Protein AF-A0A849S2A1-F1 (afdb_monomer_lite)

pLDDT: mean 90.57, std 10.25, range [51.59, 98.88]

Foldseek 3Di:
DDAPDDPVNPRGDQLVVLCVLQDPVNLVDPVQQDQDPVRDRDHDDQPSVNSLLVLQVVLLVLLLVLLVQLLVLLVVLLVDDDPSNLVSLVVSLVSLVVSLVSCVPDDRPQVVLNVLSVQLNVLSVVSDNVSSVVSSVSSVVSNVRSVPDND

Structure (mmCIF, N/CA/C/O backbone):
data_AF-A0A849S2A1-F1
#
_entry.id   AF-A0A849S2A1-F1
#
loop_
_atom_site.group_PDB
_atom_site.id
_atom_site.type_symbol
_atom_site.label_atom_id
_atom_site.label_alt_id
_atom_site.label_comp_id
_atom_site.label_asym_id
_atom_site.label_entity_id
_atom_site.label_seq_id
_atom_site.pdbx_PDB_ins_code
_atom_site.Cartn_x
_atom_site.Cartn_y
_atom_site.Cartn_z
_atom_site.occupancy
_atom_site.B_iso_or_equiv
_atom_site.auth_seq_id
_atom_site.auth_comp_id
_atom_site.auth_asym_id
_atom_site.auth_atom_id
_atom_site.pdbx_PDB_model_num
ATOM 1 N N . ASP A 1 1 ? 0.132 -2.103 -8.886 1.00 59.56 1 ASP A N 1
ATOM 2 C CA . ASP A 1 1 ? -0.368 -3.470 -8.643 1.00 59.56 1 ASP A CA 1
ATOM 3 C C . ASP A 1 1 ? -0.979 -4.117 -9.890 1.00 59.56 1 ASP A C 1
ATOM 5 O O . ASP A 1 1 ? -0.853 -5.325 -10.023 1.00 59.56 1 ASP A O 1
ATOM 9 N N . THR A 1 2 ? -1.587 -3.382 -10.828 1.00 67.62 2 THR A N 1
ATOM 10 C CA . THR A 1 2 ? -2.345 -4.004 -11.935 1.00 67.62 2 THR A CA 1
ATOM 11 C C . THR A 1 2 ? -1.502 -4.465 -13.132 1.00 67.62 2 THR A C 1
ATOM 13 O O . THR A 1 2 ? -1.613 -3.962 -14.248 1.00 67.62 2 THR A O 1
ATOM 16 N N . ALA A 1 3 ? -0.670 -5.477 -12.892 1.00 79.25 3 ALA A N 1
ATOM 17 C CA . ALA A 1 3 ? -0.225 -6.386 -13.942 1.00 79.25 3 ALA A CA 1
ATOM 18 C C . ALA A 1 3 ? -1.426 -7.166 -14.534 1.00 79.25 3 ALA A C 1
ATOM 20 O O . ALA A 1 3 ? -2.438 -7.338 -13.848 1.00 79.25 3 ALA A O 1
ATOM 21 N N . PRO A 1 4 ? -1.319 -7.720 -15.755 1.00 87.94 4 PRO A N 1
ATOM 22 C CA . PRO A 1 4 ? -0.230 -7.540 -16.716 1.00 87.94 4 PRO A CA 1
ATOM 23 C C . PRO A 1 4 ? -0.204 -6.126 -17.322 1.00 87.94 4 PRO A C 1
ATOM 25 O O . PRO A 1 4 ? -1.217 -5.441 -17.409 1.00 87.94 4 PRO A O 1
ATOM 28 N N . TYR A 1 5 ? 0.985 -5.688 -17.726 1.00 87.94 5 TYR A N 1
ATOM 29 C CA . TYR A 1 5 ? 1.273 -4.333 -18.185 1.00 87.94 5 TYR A CA 1
ATOM 30 C C . TYR A 1 5 ? 1.155 -4.182 -19.708 1.00 87.94 5 TYR A C 1
ATOM 32 O O . TYR A 1 5 ? 1.183 -5.157 -20.465 1.00 87.94 5 TYR A O 1
ATOM 40 N N . PHE A 1 6 ? 1.083 -2.915 -20.136 1.00 89.81 6 PHE A N 1
ATOM 41 C CA . PHE A 1 6 ? 0.742 -2.457 -21.489 1.00 89.81 6 PHE A CA 1
ATOM 42 C C . PHE A 1 6 ? -0.704 -2.765 -21.906 1.00 89.81 6 PHE A C 1
ATOM 44 O O . PHE A 1 6 ? -1.388 -3.601 -21.333 1.00 89.81 6 PHE A O 1
ATOM 51 N N . HIS A 1 7 ? -1.182 -2.079 -22.947 1.00 89.56 7 HIS A N 1
ATOM 52 C CA . HIS A 1 7 ? -2.565 -2.190 -23.435 1.00 89.56 7 HIS A CA 1
ATOM 53 C C . HIS A 1 7 ? -2.936 -3.587 -23.966 1.00 89.56 7 HIS A C 1
ATOM 55 O O . HIS A 1 7 ? -4.112 -3.882 -24.153 1.00 89.56 7 HIS A O 1
ATOM 61 N N . ASN A 1 8 ? -1.941 -4.430 -24.247 1.00 89.12 8 ASN A N 1
ATOM 62 C CA . ASN A 1 8 ? -2.097 -5.784 -24.771 1.00 89.12 8 ASN A CA 1
ATOM 63 C C . ASN A 1 8 ? -1.742 -6.872 -23.745 1.00 89.12 8 ASN A C 1
ATOM 65 O O . ASN A 1 8 ? -1.622 -8.031 -24.139 1.00 89.12 8 ASN A O 1
ATOM 69 N N . ASN A 1 9 ? -1.546 -6.516 -22.468 1.00 88.81 9 ASN A N 1
ATOM 70 C CA . ASN A 1 9 ? -1.211 -7.457 -21.397 1.00 88.81 9 ASN A CA 1
ATOM 71 C C . ASN A 1 9 ? 0.062 -8.285 -21.675 1.00 88.81 9 ASN A C 1
ATOM 73 O O . ASN A 1 9 ? 0.170 -9.432 -21.246 1.00 88.81 9 ASN A O 1
ATOM 77 N N . SER A 1 10 ? 1.012 -7.734 -22.437 1.00 89.25 10 SER A N 1
ATOM 78 C CA . SER A 1 10 ? 2.165 -8.484 -22.960 1.00 89.25 10 SER A CA 1
ATOM 79 C C . SER A 1 10 ? 3.252 -8.778 -21.935 1.00 89.25 10 SER A C 1
ATOM 81 O O . SER A 1 10 ? 4.138 -9.584 -22.210 1.00 89.25 10 SER A O 1
ATOM 83 N N . VAL A 1 11 ? 3.205 -8.125 -20.776 1.00 90.25 11 VAL A N 1
ATOM 84 C CA . VAL A 1 11 ? 4.270 -8.192 -19.781 1.00 90.25 11 VAL A CA 1
ATOM 85 C C . VAL A 1 11 ? 3.700 -8.446 -1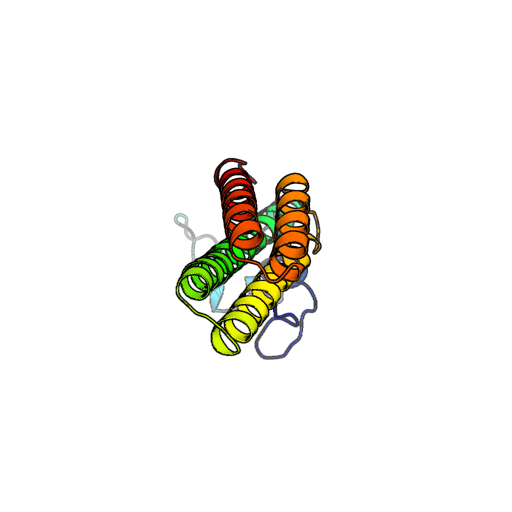8.392 1.00 90.25 11 VAL A C 1
ATOM 87 O O . VAL A 1 11 ? 2.733 -7.806 -17.988 1.00 90.25 11 VAL A O 1
ATOM 90 N N . ALA A 1 12 ? 4.294 -9.381 -17.652 1.00 87.88 12 ALA A N 1
ATOM 91 C CA . ALA A 1 12 ? 3.743 -9.863 -16.389 1.00 87.88 12 ALA A CA 1
ATOM 92 C C . ALA A 1 12 ? 4.221 -9.060 -15.174 1.00 87.88 12 ALA A C 1
ATOM 94 O O . ALA A 1 12 ? 3.535 -9.033 -14.154 1.00 87.88 12 ALA A O 1
ATOM 95 N N . THR A 1 13 ? 5.381 -8.408 -15.264 1.00 89.56 13 THR A N 1
ATOM 96 C CA . THR A 1 13 ? 6.003 -7.723 -14.123 1.00 89.56 13 THR A CA 1
ATOM 97 C C . THR A 1 13 ? 6.344 -6.267 -14.422 1.00 89.56 13 THR A C 1
ATOM 99 O O . THR A 1 13 ? 6.507 -5.857 -15.572 1.00 89.56 13 THR A O 1
ATOM 102 N N . LEU A 1 14 ? 6.458 -5.465 -13.362 1.00 89.88 14 LEU A N 1
ATOM 103 C CA . LEU A 1 14 ? 6.811 -4.054 -13.485 1.00 89.88 14 LEU A CA 1
ATOM 104 C C . LEU A 1 14 ? 8.244 -3.891 -14.009 1.00 89.88 14 LEU A C 1
ATOM 106 O O . LEU A 1 14 ? 8.504 -3.039 -14.854 1.00 89.88 14 LEU A O 1
ATOM 110 N N . GLU A 1 15 ? 9.160 -4.740 -13.547 1.00 91.38 15 GLU A N 1
ATOM 111 C CA . GLU A 1 15 ? 10.553 -4.784 -13.980 1.00 91.38 15 GLU A CA 1
ATOM 112 C C . GLU A 1 15 ? 10.674 -5.066 -15.476 1.00 91.38 15 GLU A C 1
ATOM 114 O O . GLU A 1 15 ? 11.416 -4.372 -16.166 1.00 91.38 15 GLU A O 1
ATOM 119 N N . GLU A 1 16 ? 9.923 -6.033 -16.004 1.00 89.69 16 GLU A N 1
ATOM 120 C CA . GLU A 1 16 ? 9.891 -6.303 -17.444 1.00 89.69 16 GLU A CA 1
ATOM 121 C C . GLU A 1 16 ? 9.298 -5.120 -18.226 1.00 89.69 16 GLU A C 1
ATOM 123 O O . GLU A 1 16 ? 9.785 -4.791 -19.309 1.00 89.69 16 GLU A O 1
ATOM 128 N N . ALA A 1 17 ? 8.284 -4.439 -17.677 1.00 92.31 17 ALA A N 1
ATOM 129 C CA . ALA A 1 17 ? 7.677 -3.276 -18.323 1.00 92.31 17 ALA A CA 1
ATOM 130 C C . ALA A 1 17 ? 8.657 -2.092 -18.393 1.00 92.31 17 ALA A C 1
ATOM 132 O O . ALA A 1 17 ? 8.685 -1.365 -19.385 1.00 92.31 17 ALA A O 1
ATOM 133 N N . ILE A 1 18 ? 9.504 -1.926 -17.374 1.00 92.12 18 ILE A N 1
ATOM 134 C CA . ILE A 1 18 ? 10.596 -0.944 -17.365 1.00 92.12 18 ILE A CA 1
ATOM 135 C C . ILE A 1 18 ? 11.721 -1.387 -18.313 1.00 92.12 18 ILE A C 1
ATOM 137 O O . ILE A 1 18 ? 12.202 -0.594 -19.122 1.00 92.12 18 ILE A O 1
ATOM 141 N N . ALA A 1 19 ? 12.120 -2.659 -18.267 1.00 91.69 19 ALA A N 1
ATOM 142 C CA . ALA A 1 19 ? 13.185 -3.203 -19.106 1.00 91.69 19 ALA A CA 1
ATOM 143 C C . ALA A 1 19 ? 12.834 -3.180 -20.604 1.00 91.69 19 ALA A C 1
ATOM 145 O O . ALA A 1 19 ? 13.736 -3.096 -21.440 1.00 91.69 19 ALA A O 1
ATOM 146 N N . PHE A 1 20 ? 11.545 -3.185 -20.963 1.00 91.25 20 PHE A N 1
ATOM 147 C CA . PHE A 1 20 ? 11.081 -3.032 -22.345 1.00 91.25 20 PHE A CA 1
ATOM 148 C C . PHE A 1 20 ? 11.657 -1.784 -23.034 1.00 91.25 20 PHE A C 1
ATOM 150 O O . PHE A 1 20 ? 11.962 -1.831 -24.229 1.00 91.25 20 PHE A O 1
ATOM 157 N N . TYR A 1 21 ? 11.882 -0.692 -22.297 1.00 89.94 21 TYR A N 1
ATOM 158 C CA . TYR A 1 21 ? 12.455 0.542 -22.845 1.00 89.94 21 TYR A CA 1
ATOM 159 C C . TYR A 1 21 ? 13.921 0.398 -23.287 1.00 89.94 21 TYR A C 1
ATOM 161 O O . TYR A 1 21 ? 14.391 1.198 -24.090 1.00 89.94 21 TYR A O 1
ATOM 169 N N . ASN A 1 22 ? 14.625 -0.651 -22.847 1.00 89.25 22 ASN A N 1
ATOM 170 C CA . ASN A 1 22 ? 15.957 -1.000 -23.354 1.00 89.25 22 ASN A CA 1
ATOM 171 C C . ASN A 1 22 ? 15.914 -1.801 -24.659 1.00 89.25 22 ASN A C 1
ATOM 173 O O . ASN A 1 22 ? 16.951 -2.014 -25.289 1.00 89.25 22 ASN A O 1
ATOM 177 N N . SER A 1 23 ? 14.744 -2.312 -25.054 1.00 88.75 23 SER A N 1
ATOM 178 C CA . SER A 1 23 ? 14.638 -3.207 -26.201 1.00 88.75 23 SER A CA 1
ATOM 179 C C . SER A 1 23 ? 15.054 -2.513 -27.497 1.00 88.75 23 SER A C 1
ATOM 181 O O . SER A 1 23 ? 14.854 -1.311 -27.692 1.00 88.75 23 SER A O 1
ATOM 183 N N . VAL A 1 24 ? 15.584 -3.303 -28.434 1.00 86.88 24 VAL A N 1
ATOM 184 C CA . VAL A 1 24 ? 15.867 -2.830 -29.797 1.00 86.88 24 VAL A CA 1
ATOM 185 C C . VAL A 1 24 ? 14.593 -2.289 -30.446 1.00 86.88 24 VAL A C 1
ATOM 187 O O . VAL A 1 24 ? 14.632 -1.258 -31.111 1.00 86.88 24 VAL A O 1
ATOM 190 N N . ALA A 1 25 ? 13.451 -2.945 -30.217 1.00 86.56 25 ALA A N 1
ATOM 191 C CA . ALA A 1 25 ? 12.163 -2.517 -30.751 1.00 86.56 25 ALA A CA 1
ATOM 192 C C . ALA A 1 25 ? 11.783 -1.102 -30.283 1.00 86.56 25 ALA A C 1
ATOM 194 O O . ALA A 1 25 ? 11.390 -0.277 -31.106 1.00 86.56 25 ALA A O 1
ATOM 195 N N . PHE A 1 26 ? 11.953 -0.789 -28.993 1.00 87.94 26 PHE A N 1
ATOM 196 C CA . PHE A 1 26 ? 11.698 0.558 -28.485 1.00 87.94 26 PHE A CA 1
ATOM 197 C C . PHE A 1 26 ? 12.724 1.565 -29.023 1.00 87.94 26 PHE A C 1
ATOM 199 O O . PHE A 1 26 ? 12.331 2.567 -29.619 1.00 87.94 26 PHE A O 1
ATOM 206 N N . ASN A 1 27 ? 14.023 1.276 -28.890 1.00 86.62 27 ASN A N 1
ATOM 207 C CA . ASN A 1 27 ? 15.115 2.177 -29.287 1.00 86.62 27 ASN A CA 1
ATOM 208 C C . ASN A 1 27 ? 15.167 2.478 -30.800 1.00 86.62 27 ASN A C 1
ATOM 210 O O . ASN A 1 27 ? 15.739 3.484 -31.209 1.00 86.62 27 ASN A O 1
ATOM 214 N N . THR A 1 28 ? 14.559 1.640 -31.644 1.00 84.94 28 THR A N 1
ATOM 215 C CA . THR A 1 28 ? 14.440 1.879 -33.097 1.00 84.94 28 THR A CA 1
ATOM 216 C C . THR A 1 28 ? 13.095 2.483 -33.515 1.00 84.94 28 THR A C 1
ATOM 218 O O . THR A 1 28 ? 12.906 2.836 -34.685 1.00 84.94 28 THR A O 1
ATOM 221 N N . SER A 1 29 ? 12.158 2.644 -32.576 1.00 84.25 29 SER A N 1
ATOM 222 C CA . SER A 1 29 ? 10.830 3.195 -32.844 1.00 84.25 29 SER A CA 1
ATOM 223 C C . SER A 1 29 ? 10.874 4.706 -33.126 1.00 84.25 29 SER A C 1
ATOM 225 O O . SER A 1 29 ? 11.771 5.400 -32.646 1.00 84.25 29 SER A O 1
ATOM 227 N N . PRO A 1 30 ? 9.884 5.269 -33.848 1.00 80.50 30 PRO A N 1
ATOM 228 C CA . PRO A 1 30 ? 9.795 6.715 -34.066 1.00 80.50 30 PRO A CA 1
ATOM 229 C C . PRO A 1 30 ? 9.780 7.542 -32.772 1.00 80.50 30 PRO A C 1
ATOM 231 O O . PRO A 1 30 ? 10.313 8.645 -32.759 1.00 80.50 30 PRO A O 1
ATOM 234 N N . GLY A 1 31 ? 9.212 7.005 -31.685 1.00 73.00 31 GLY A N 1
ATOM 235 C CA . GLY A 1 31 ? 9.126 7.687 -30.389 1.00 73.00 31 GLY A CA 1
ATOM 236 C C . GLY A 1 31 ? 10.448 7.760 -29.620 1.00 73.00 31 GLY A C 1
ATOM 237 O O . GLY A 1 31 ? 10.586 8.605 -28.741 1.00 73.00 31 GLY A O 1
ATOM 238 N N . ALA A 1 32 ? 11.428 6.918 -29.961 1.00 75.31 32 ALA A N 1
ATOM 239 C CA . ALA A 1 32 ? 12.768 6.952 -29.373 1.00 75.31 32 ALA A CA 1
ATOM 240 C C . ALA A 1 32 ? 13.752 7.841 -30.156 1.00 75.31 32 ALA A C 1
ATOM 242 O O . ALA A 1 32 ? 14.837 8.129 -29.661 1.00 75.31 32 ALA A O 1
ATOM 243 N N . LYS A 1 33 ? 13.376 8.326 -31.352 1.00 68.06 33 LYS A N 1
ATOM 244 C CA . LYS A 1 33 ? 14.211 9.179 -32.222 1.00 68.06 33 LYS A CA 1
ATOM 245 C C . LYS A 1 33 ? 14.278 10.638 -31.752 1.00 68.06 33 LYS A C 1
ATOM 247 O O . LYS A 1 33 ? 14.148 11.559 -32.553 1.00 68.06 33 LYS A O 1
ATOM 252 N N . ALA A 1 34 ? 14.459 10.855 -30.454 1.00 65.38 34 ALA A N 1
ATOM 253 C CA . ALA A 1 34 ? 14.887 12.152 -29.959 1.00 65.38 34 ALA A CA 1
ATOM 254 C C . ALA A 1 34 ? 16.404 12.260 -30.162 1.00 65.38 34 ALA A C 1
ATOM 256 O O . ALA A 1 34 ? 17.158 11.402 -29.697 1.00 65.38 34 ALA A O 1
ATOM 257 N N . GLU A 1 35 ? 16.841 13.293 -30.875 1.00 65.75 35 GLU A N 1
ATOM 258 C CA . GLU A 1 35 ? 18.246 13.689 -30.893 1.00 65.75 35 GLU A CA 1
ATOM 259 C C . GLU A 1 35 ? 18.617 14.238 -29.508 1.00 65.75 35 GLU A C 1
ATOM 261 O O . GLU A 1 35 ? 17.834 14.959 -28.879 1.00 65.75 35 GLU A O 1
ATOM 266 N N . ASP A 1 36 ? 19.778 13.845 -28.986 1.00 68.12 36 ASP A N 1
ATOM 267 C CA . ASP A 1 36 ? 20.330 14.487 -27.797 1.00 68.12 36 ASP A CA 1
ATOM 268 C C . ASP A 1 36 ? 20.853 15.901 -28.126 1.00 68.12 36 ASP A C 1
ATOM 270 O O . ASP A 1 36 ? 20.778 16.375 -29.259 1.00 68.12 36 ASP A O 1
ATOM 274 N N . GLN A 1 37 ? 21.402 16.599 -27.130 1.00 67.88 37 GLN A N 1
ATOM 275 C CA . GLN A 1 37 ? 21.937 17.958 -27.313 1.00 67.88 37 GLN A CA 1
ATOM 276 C C . GLN A 1 37 ? 23.129 18.031 -28.292 1.00 67.88 37 GLN A C 1
ATOM 278 O O . GLN A 1 37 ? 23.561 19.128 -28.638 1.00 67.88 37 GLN A O 1
ATOM 283 N N . ASN A 1 38 ? 23.656 16.882 -28.725 1.00 73.00 38 ASN A N 1
ATOM 284 C CA . ASN A 1 38 ? 24.795 16.731 -29.625 1.00 73.00 38 ASN A CA 1
ATOM 285 C C . ASN A 1 38 ? 24.400 16.085 -30.969 1.00 73.00 38 ASN A C 1
ATOM 287 O O . ASN A 1 38 ? 25.278 15.612 -31.695 1.00 73.00 38 ASN A O 1
ATOM 291 N N . ASN A 1 39 ? 23.104 16.041 -31.299 1.00 68.50 39 ASN A N 1
ATOM 292 C CA . ASN A 1 39 ? 22.548 15.404 -32.498 1.00 68.50 39 ASN A CA 1
ATOM 293 C C . ASN A 1 39 ? 22.884 13.904 -32.624 1.00 68.50 39 ASN A C 1
ATOM 295 O O . ASN A 1 39 ? 22.983 13.366 -33.730 1.00 68.50 39 ASN A O 1
ATOM 299 N N . GLN A 1 40 ? 23.069 13.204 -31.502 1.00 67.94 40 GLN A N 1
ATOM 300 C CA . GLN A 1 40 ? 23.218 11.751 -31.479 1.00 67.94 40 GLN A CA 1
ATOM 301 C C . GLN A 1 40 ? 21.881 11.076 -31.181 1.00 67.94 40 GLN A C 1
ATOM 303 O O . GLN A 1 40 ? 21.042 11.595 -30.442 1.00 67.94 40 GLN A O 1
ATOM 308 N N . ALA A 1 41 ? 21.683 9.885 -31.751 1.00 67.94 41 ALA A N 1
ATOM 309 C CA . ALA A 1 41 ? 20.515 9.069 -31.451 1.00 67.94 41 ALA A CA 1
ATOM 310 C C . ALA A 1 41 ? 20.511 8.705 -29.959 1.00 67.94 41 ALA A C 1
ATOM 312 O O . ALA A 1 41 ? 21.416 8.017 -29.477 1.00 67.94 41 ALA A O 1
ATOM 313 N N . ARG A 1 42 ? 19.488 9.150 -29.222 1.00 71.25 42 ARG A N 1
ATOM 314 C CA . ARG A 1 42 ? 19.342 8.834 -27.802 1.00 71.25 42 ARG A CA 1
ATOM 315 C C . ARG A 1 42 ? 18.973 7.361 -27.631 1.00 71.25 42 ARG A C 1
ATOM 317 O O . ARG A 1 42 ? 17.825 6.978 -27.823 1.00 71.25 42 ARG A O 1
ATOM 324 N N . LEU A 1 43 ? 19.941 6.541 -27.232 1.00 78.69 43 LEU A N 1
ATOM 325 C CA . LEU A 1 43 ? 19.691 5.153 -26.847 1.00 78.69 43 LEU A CA 1
ATOM 326 C C . LEU A 1 43 ? 19.377 5.084 -25.353 1.00 78.69 43 LEU A C 1
ATOM 328 O O . LEU A 1 43 ? 20.195 5.465 -24.513 1.00 78.69 43 LEU A O 1
ATOM 332 N N . ILE A 1 44 ? 18.188 4.589 -25.017 1.00 81.88 44 ILE A N 1
ATOM 333 C CA . ILE A 1 44 ? 17.848 4.267 -23.636 1.00 81.88 44 ILE A CA 1
ATOM 334 C C . ILE A 1 44 ? 18.632 3.020 -23.233 1.00 81.88 44 ILE A C 1
ATOM 336 O O . ILE A 1 44 ? 18.524 1.969 -23.868 1.00 81.88 44 ILE A O 1
ATOM 340 N N . ASN A 1 45 ? 19.407 3.160 -22.159 1.00 84.38 45 ASN A N 1
ATOM 341 C CA . ASN A 1 45 ? 20.122 2.069 -21.516 1.00 84.38 45 ASN A CA 1
ATOM 342 C C . ASN A 1 45 ? 19.967 2.157 -19.990 1.00 84.38 45 ASN A C 1
ATOM 344 O O . ASN A 1 45 ? 20.684 2.887 -19.298 1.00 84.38 45 ASN A O 1
ATOM 348 N N . ILE A 1 46 ? 18.985 1.426 -19.481 1.00 86.06 46 ILE A N 1
ATOM 349 C CA . ILE A 1 46 ? 18.645 1.268 -18.071 1.00 86.06 46 ILE A CA 1
ATOM 350 C C . ILE A 1 46 ? 19.214 -0.081 -17.632 1.00 86.06 46 ILE A C 1
ATOM 352 O O . ILE A 1 46 ? 18.617 -1.126 -17.879 1.00 86.06 46 ILE A O 1
ATOM 356 N N . ASP A 1 47 ? 20.385 -0.092 -17.005 1.00 88.44 47 ASP A N 1
ATOM 357 C CA . ASP A 1 47 ? 20.939 -1.337 -16.475 1.00 88.44 47 ASP A CA 1
ATOM 358 C C . ASP A 1 47 ? 20.044 -1.933 -15.365 1.00 88.44 47 ASP A C 1
ATOM 360 O O . ASP A 1 47 ? 19.159 -1.271 -14.818 1.00 88.44 47 ASP A O 1
ATOM 364 N N . SER A 1 48 ? 20.278 -3.201 -15.020 1.00 85.88 48 SER A N 1
ATOM 365 C CA . SER A 1 48 ? 19.442 -3.944 -14.063 1.00 85.88 48 SER A CA 1
ATOM 366 C C . SER A 1 48 ? 19.292 -3.283 -12.683 1.00 85.88 48 SER A C 1
ATOM 368 O O . SER A 1 48 ? 18.239 -3.427 -12.055 1.00 85.88 48 SER A O 1
ATOM 370 N N . SER A 1 49 ? 20.293 -2.517 -12.227 1.00 87.31 49 SER A N 1
ATOM 371 C CA . SER A 1 49 ? 20.205 -1.805 -10.948 1.00 87.31 49 SER A CA 1
ATOM 372 C C . SER A 1 49 ? 19.203 -0.654 -11.037 1.00 87.31 49 SER A C 1
ATOM 374 O O . SER A 1 49 ? 18.342 -0.515 -10.172 1.00 87.31 49 SER A O 1
ATOM 376 N N . LYS A 1 50 ? 19.217 0.094 -12.147 1.00 89.69 50 LYS A N 1
ATOM 377 C CA . LYS A 1 50 ? 18.260 1.176 -12.411 1.00 89.69 50 LYS A CA 1
ATOM 378 C C . LYS A 1 50 ? 16.848 0.655 -12.652 1.00 89.69 50 LYS A C 1
ATOM 380 O O . LYS A 1 50 ? 15.900 1.300 -12.221 1.00 89.69 50 LYS A O 1
ATOM 385 N N . VAL A 1 51 ? 16.691 -0.502 -13.303 1.00 90.75 51 VAL A N 1
ATOM 386 C CA . VAL A 1 51 ? 15.372 -1.149 -13.448 1.00 90.75 51 VAL A CA 1
ATOM 387 C C . VAL A 1 51 ? 14.780 -1.434 -12.071 1.00 90.75 51 VAL A C 1
ATOM 389 O O . VAL A 1 51 ? 13.640 -1.057 -11.807 1.00 90.75 51 VAL A O 1
ATOM 392 N N . THR A 1 52 ? 15.575 -2.038 -11.186 1.00 88.00 52 THR A N 1
ATOM 393 C CA . THR A 1 52 ? 15.164 -2.329 -9.807 1.00 88.00 52 THR A CA 1
ATOM 394 C C . THR A 1 52 ? 14.823 -1.048 -9.048 1.00 88.00 52 THR A C 1
ATOM 396 O O . THR A 1 52 ? 13.748 -0.967 -8.466 1.00 88.00 52 THR A O 1
ATOM 399 N N . ALA A 1 53 ? 15.673 -0.018 -9.115 1.00 87.81 53 ALA A N 1
ATOM 400 C CA . ALA A 1 53 ? 15.437 1.256 -8.434 1.00 87.81 53 ALA A CA 1
ATOM 401 C C . ALA A 1 53 ? 14.147 1.951 -8.911 1.00 87.81 53 ALA A C 1
ATOM 403 O O . ALA A 1 53 ? 13.334 2.383 -8.097 1.00 87.81 53 ALA A O 1
ATOM 404 N N . ILE A 1 54 ? 13.903 1.999 -10.228 1.00 91.00 54 ILE A N 1
ATOM 405 C CA . ILE A 1 54 ? 12.664 2.562 -10.788 1.00 91.00 54 ILE A CA 1
ATOM 406 C C . ILE A 1 54 ? 11.451 1.736 -10.342 1.00 91.00 54 ILE A C 1
ATOM 408 O O . ILE A 1 54 ? 10.433 2.311 -9.957 1.00 91.00 54 ILE A O 1
ATOM 412 N N . ALA A 1 55 ? 11.539 0.403 -10.369 1.00 90.06 55 ALA A N 1
ATOM 413 C CA . ALA A 1 55 ? 10.450 -0.465 -9.926 1.00 90.06 55 ALA A CA 1
ATOM 414 C C . ALA A 1 55 ? 10.121 -0.231 -8.445 1.00 90.06 55 ALA A C 1
ATOM 416 O O . ALA A 1 55 ? 8.951 -0.068 -8.095 1.00 90.06 55 ALA A O 1
ATOM 417 N N . SER A 1 56 ? 11.140 -0.151 -7.589 1.00 87.88 56 SER A N 1
ATOM 418 C CA . SER A 1 56 ? 10.981 0.143 -6.166 1.00 87.88 56 SER A CA 1
ATOM 419 C C . SER A 1 56 ? 10.378 1.525 -5.921 1.00 87.88 56 SER A C 1
ATOM 421 O O . SER A 1 56 ? 9.434 1.641 -5.143 1.00 87.88 56 SER A O 1
ATOM 423 N N . PHE A 1 57 ? 10.830 2.553 -6.644 1.00 90.06 57 PHE A N 1
ATOM 424 C CA . PHE A 1 57 ? 10.258 3.899 -6.569 1.00 90.06 57 PHE A CA 1
ATOM 425 C C . PHE A 1 57 ? 8.771 3.926 -6.962 1.00 90.06 57 PHE A C 1
ATOM 427 O O . PHE A 1 57 ? 7.936 4.490 -6.255 1.00 90.06 57 PHE A O 1
ATOM 434 N N . LEU A 1 58 ? 8.401 3.265 -8.064 1.00 92.06 58 LEU A N 1
ATOM 435 C CA . LEU A 1 58 ? 7.004 3.175 -8.500 1.00 92.06 58 LEU A CA 1
ATOM 436 C C . LEU A 1 58 ? 6.131 2.391 -7.505 1.00 92.06 58 LEU A C 1
ATOM 438 O O . LEU A 1 58 ? 4.973 2.757 -7.284 1.00 92.06 58 LEU A O 1
ATOM 442 N N . ARG A 1 59 ? 6.674 1.340 -6.874 1.00 91.62 59 ARG A N 1
ATOM 443 C CA . ARG A 1 59 ? 5.997 0.627 -5.777 1.00 91.62 59 ARG A CA 1
ATOM 444 C C . ARG A 1 59 ? 5.809 1.527 -4.561 1.00 91.62 59 ARG A C 1
ATOM 446 O O . ARG A 1 59 ? 4.705 1.553 -4.027 1.00 91.62 59 ARG A O 1
ATOM 453 N N . ALA A 1 60 ? 6.825 2.297 -4.170 1.00 92.62 60 ALA A N 1
ATOM 454 C CA . ALA A 1 60 ? 6.741 3.237 -3.054 1.00 92.62 60 ALA A CA 1
ATOM 455 C C . ALA A 1 60 ? 5.581 4.228 -3.240 1.00 92.62 60 ALA A C 1
ATOM 457 O O . ALA A 1 60 ? 4.760 4.384 -2.340 1.00 92.62 60 ALA A O 1
ATOM 458 N N . ILE A 1 61 ? 5.435 4.813 -4.436 1.00 93.19 61 ILE A N 1
ATOM 459 C CA . ILE A 1 61 ? 4.307 5.707 -4.757 1.00 93.19 61 ILE A CA 1
ATOM 460 C C . ILE A 1 61 ? 2.957 4.998 -4.575 1.00 93.19 61 ILE A C 1
ATOM 462 O O . ILE A 1 61 ? 2.039 5.567 -3.986 1.00 93.19 61 ILE A O 1
ATOM 466 N N . ASN A 1 62 ? 2.825 3.760 -5.060 1.00 93.19 62 ASN A N 1
ATOM 467 C CA . ASN A 1 62 ? 1.580 2.996 -4.943 1.00 93.19 62 ASN A CA 1
ATOM 468 C C . ASN A 1 62 ? 1.241 2.703 -3.466 1.00 93.19 62 ASN A C 1
ATOM 470 O O . ASN A 1 62 ? 0.121 2.949 -3.023 1.00 93.19 62 ASN A O 1
ATOM 474 N N . VAL A 1 63 ? 2.227 2.283 -2.670 1.00 95.50 63 VAL A N 1
ATOM 475 C CA . VAL A 1 63 ? 2.048 2.042 -1.229 1.00 95.50 63 VAL A CA 1
ATOM 476 C C . VAL A 1 63 ? 1.654 3.322 -0.492 1.00 95.50 63 VAL A C 1
ATOM 478 O O . VAL A 1 63 ? 0.761 3.282 0.352 1.00 95.50 63 VAL A O 1
ATOM 481 N N . LEU A 1 64 ? 2.272 4.461 -0.817 1.00 96.75 64 LEU A N 1
ATOM 482 C CA . LEU A 1 64 ? 1.924 5.753 -0.219 1.00 96.75 64 LEU A CA 1
ATOM 483 C C . LEU A 1 64 ? 0.476 6.156 -0.528 1.00 96.75 64 LEU A C 1
ATOM 485 O O . LEU A 1 64 ? -0.213 6.665 0.357 1.00 96.75 64 LEU A O 1
ATOM 489 N N . GLU A 1 65 ? -0.014 5.885 -1.739 1.00 97.06 65 GLU A N 1
ATOM 490 C CA . GLU A 1 65 ? -1.417 6.120 -2.093 1.00 97.06 65 GLU A CA 1
ATOM 491 C C . GLU A 1 65 ? -2.367 5.199 -1.312 1.00 97.06 65 GLU A C 1
ATOM 493 O O . GLU A 1 65 ? -3.350 5.678 -0.742 1.00 97.06 65 GLU A O 1
ATOM 498 N N . ASN A 1 66 ? -2.037 3.909 -1.189 1.00 97.94 66 ASN A N 1
ATOM 499 C CA . ASN A 1 66 ? -2.804 2.955 -0.380 1.00 97.94 66 ASN A CA 1
ATOM 500 C C . ASN A 1 66 ? -2.855 3.371 1.100 1.00 97.94 66 ASN A C 1
ATOM 502 O O . ASN A 1 66 ? -3.912 3.339 1.737 1.00 97.94 66 ASN A O 1
ATOM 506 N N . ILE A 1 67 ? -1.734 3.840 1.659 1.00 98.44 67 ILE A N 1
ATOM 507 C CA . ILE A 1 67 ? -1.684 4.386 3.021 1.00 98.44 67 ILE A CA 1
ATOM 508 C C . ILE A 1 67 ? -2.573 5.625 3.139 1.00 98.44 67 ILE A C 1
ATOM 510 O O . ILE A 1 67 ? -3.352 5.732 4.090 1.00 98.44 67 ILE A O 1
ATOM 514 N N . ARG A 1 68 ? -2.489 6.555 2.183 1.00 98.50 68 ARG A N 1
ATOM 515 C CA . ARG A 1 68 ? -3.296 7.779 2.182 1.00 98.50 68 ARG A CA 1
ATOM 516 C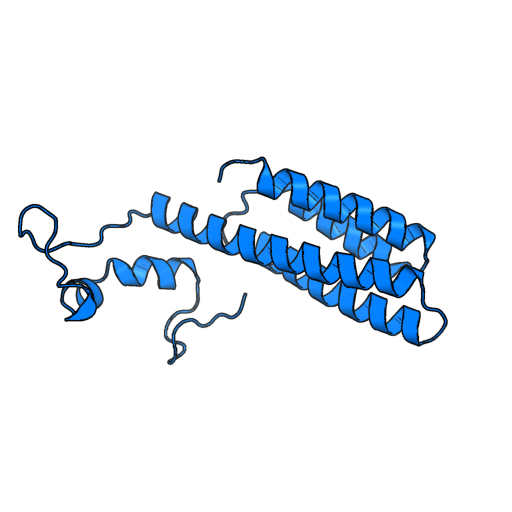 C . ARG A 1 68 ? -4.790 7.461 2.157 1.00 98.50 68 ARG A C 1
ATOM 518 O O . ARG A 1 68 ? -5.537 7.993 2.981 1.00 98.50 68 ARG A O 1
ATOM 525 N N . ASN A 1 69 ? -5.232 6.606 1.233 1.00 98.44 69 ASN A N 1
ATOM 526 C CA . ASN A 1 69 ? -6.651 6.304 1.072 1.00 98.44 69 ASN A CA 1
ATOM 527 C C . ASN A 1 69 ? -7.202 5.505 2.259 1.00 98.44 69 ASN A C 1
ATOM 529 O O . ASN A 1 69 ? -8.226 5.891 2.828 1.00 98.44 69 ASN A O 1
ATOM 533 N N . SER A 1 70 ? -6.479 4.474 2.704 1.00 98.56 70 SER A N 1
ATOM 534 C CA . SER A 1 70 ? -6.879 3.669 3.861 1.00 98.56 70 SER A CA 1
ATOM 535 C C . SER A 1 70 ? -6.918 4.490 5.157 1.00 98.56 70 SER A C 1
ATOM 537 O O . SER A 1 70 ? -7.844 4.334 5.949 1.00 98.56 70 SER A O 1
ATOM 539 N N . SER A 1 71 ? -5.974 5.415 5.372 1.00 98.75 71 SER A N 1
ATOM 540 C CA . SER A 1 71 ? -5.980 6.306 6.545 1.00 98.75 71 SER A CA 1
ATOM 541 C C . SER A 1 71 ? -7.178 7.257 6.522 1.00 98.75 71 SER A C 1
ATOM 543 O O . SER A 1 71 ? -7.874 7.412 7.523 1.00 98.75 71 SER A O 1
ATOM 545 N N . ARG A 1 72 ? -7.494 7.838 5.358 1.00 98.75 72 ARG A N 1
ATOM 546 C CA . ARG A 1 72 ? -8.683 8.688 5.185 1.00 98.75 72 ARG A CA 1
ATOM 547 C C . ARG A 1 72 ? -9.981 7.922 5.477 1.00 98.75 72 ARG A C 1
ATOM 549 O O . ARG A 1 72 ? -10.928 8.487 6.027 1.00 98.75 72 ARG A O 1
ATOM 556 N N . LEU A 1 73 ? -10.051 6.647 5.092 1.00 98.75 73 LEU A N 1
ATOM 557 C CA . LEU A 1 73 ? -11.193 5.782 5.393 1.00 98.75 73 LEU A CA 1
ATOM 558 C C . LEU A 1 73 ? -11.282 5.470 6.895 1.00 98.75 73 LEU A C 1
ATOM 560 O O . LEU A 1 73 ? -12.366 5.593 7.461 1.00 98.75 73 LEU A O 1
ATOM 564 N N . ASP A 1 74 ? -10.168 5.173 7.564 1.00 98.62 74 ASP A N 1
ATOM 565 C CA . ASP A 1 74 ? -10.139 4.985 9.022 1.00 98.62 74 ASP A CA 1
ATOM 566 C C . ASP A 1 74 ? -10.594 6.239 9.779 1.00 98.62 74 ASP A C 1
ATOM 568 O O . ASP A 1 74 ? -11.427 6.158 10.687 1.00 98.62 74 ASP A O 1
ATOM 572 N N . GLU A 1 75 ? -10.099 7.415 9.388 1.00 98.62 75 GLU A N 1
ATOM 573 C CA . GLU A 1 75 ? -10.511 8.705 9.951 1.00 98.62 75 GLU A CA 1
ATOM 574 C C . GLU A 1 75 ? -12.015 8.935 9.790 1.00 98.62 75 GLU A C 1
ATOM 576 O O . GLU A 1 75 ? -12.703 9.310 10.745 1.00 98.62 75 GLU A O 1
ATOM 581 N N . ARG A 1 76 ? -12.554 8.642 8.603 1.00 98.50 76 ARG A N 1
ATOM 582 C CA . ARG A 1 76 ? -13.994 8.695 8.350 1.00 98.50 76 ARG A CA 1
ATOM 583 C C . ARG A 1 76 ? -14.749 7.721 9.254 1.00 98.50 76 ARG A C 1
ATOM 585 O O . ARG A 1 76 ? -15.714 8.130 9.905 1.00 98.50 76 ARG A O 1
ATOM 592 N N . ALA A 1 77 ? -14.300 6.471 9.356 1.00 98.38 77 ALA A N 1
ATOM 593 C CA . ALA A 1 77 ? -14.936 5.455 10.190 1.00 98.38 77 ALA A CA 1
ATOM 594 C C . ALA A 1 77 ? -15.005 5.880 11.668 1.00 98.38 77 ALA A C 1
ATOM 596 O O . ALA A 1 77 ? -15.994 5.604 12.348 1.00 98.38 77 ALA A O 1
ATOM 597 N N . LEU A 1 78 ? -14.020 6.627 12.183 1.00 98.44 78 LEU A N 1
ATOM 598 C CA . LEU A 1 78 ? -14.061 7.152 13.556 1.00 98.44 78 LEU A CA 1
ATOM 599 C C . LEU A 1 78 ? -15.278 8.053 13.830 1.00 98.44 78 LEU A C 1
ATOM 601 O O . LEU A 1 78 ? -15.729 8.118 14.981 1.00 98.44 78 LEU A O 1
ATOM 605 N N . THR A 1 79 ? -15.844 8.692 12.806 1.00 98.12 79 THR A N 1
ATOM 606 C CA . THR A 1 79 ? -17.057 9.528 12.909 1.00 98.12 79 THR A CA 1
ATOM 607 C C . THR A 1 79 ? -18.358 8.749 12.711 1.00 98.12 79 THR A C 1
ATOM 609 O O . THR A 1 79 ? -19.426 9.211 13.106 1.00 98.12 79 THR A O 1
ATOM 612 N N . GLU A 1 80 ? -18.279 7.532 12.179 1.00 98.06 80 GLU A N 1
ATOM 613 C CA . GLU A 1 80 ? -19.434 6.699 11.856 1.00 98.06 80 GLU A CA 1
ATOM 614 C C . GLU A 1 80 ? -19.792 5.734 13.005 1.00 98.06 80 GLU A C 1
ATOM 616 O O . GLU A 1 80 ? -19.134 5.663 14.055 1.00 98.06 80 GLU A O 1
ATOM 621 N N . SER A 1 81 ? -20.893 4.998 12.832 1.00 97.12 81 SER A N 1
ATOM 622 C CA . SER A 1 81 ? -21.361 3.972 13.770 1.00 97.12 81 SER A CA 1
ATOM 623 C C . SER A 1 81 ? -22.123 2.852 13.049 1.00 97.12 81 SER A C 1
ATOM 625 O O . SER A 1 81 ? -22.455 2.966 11.868 1.00 97.12 81 SER A O 1
ATOM 627 N N . GLY A 1 82 ? -22.380 1.745 13.753 1.00 96.69 82 GLY A N 1
ATOM 628 C CA . GLY A 1 82 ? -23.207 0.647 13.247 1.00 96.69 82 GLY A CA 1
ATOM 629 C C . GLY A 1 82 ? -22.664 0.006 11.966 1.00 96.69 82 GLY A C 1
ATOM 630 O O . GLY A 1 82 ? -21.497 -0.376 11.898 1.00 96.69 82 GLY A O 1
ATOM 631 N N . ALA A 1 83 ? -23.530 -0.148 10.962 1.00 97.69 83 ALA A N 1
ATOM 632 C CA . ALA A 1 83 ? -23.179 -0.767 9.684 1.00 97.69 83 ALA A CA 1
ATOM 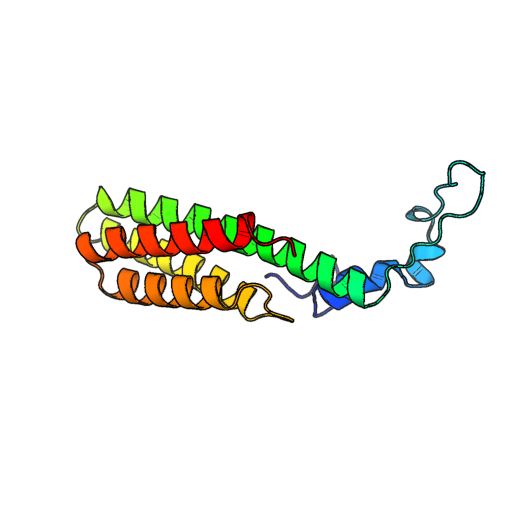633 C C . ALA A 1 83 ? -22.220 0.096 8.847 1.00 97.69 83 ALA A C 1
ATOM 635 O O . ALA A 1 83 ? -21.292 -0.450 8.259 1.00 97.69 83 ALA A O 1
ATOM 636 N N . ALA A 1 84 ? -22.396 1.424 8.853 1.00 98.19 84 ALA A N 1
ATOM 637 C CA . ALA A 1 84 ? -21.530 2.347 8.115 1.00 98.19 84 ALA A CA 1
ATOM 638 C C . ALA A 1 84 ? -20.075 2.243 8.590 1.00 98.19 84 ALA A C 1
ATOM 640 O O . ALA A 1 84 ? -19.182 2.039 7.778 1.00 98.19 84 ALA A O 1
ATOM 641 N N . PHE A 1 85 ? -19.867 2.228 9.913 1.00 98.38 85 PHE A N 1
ATOM 642 C CA . PHE A 1 85 ? -18.549 2.001 10.509 1.00 98.38 85 PHE A CA 1
ATOM 643 C C . PHE A 1 85 ? -17.885 0.724 9.979 1.00 98.38 85 PHE A C 1
ATOM 645 O O . PHE A 1 85 ? -16.734 0.753 9.559 1.00 98.38 85 PHE A O 1
ATOM 652 N N . LYS A 1 86 ? -18.609 -0.402 9.990 1.00 98.31 86 LYS A N 1
ATOM 653 C CA . LYS A 1 86 ? -18.055 -1.692 9.557 1.00 98.31 86 LYS A CA 1
ATOM 654 C C . LYS A 1 86 ? -17.695 -1.688 8.077 1.00 98.31 86 LYS A C 1
ATOM 656 O O . LYS A 1 86 ? -16.650 -2.219 7.722 1.00 98.31 86 LYS A O 1
ATOM 661 N N . GLU A 1 87 ? -18.540 -1.096 7.238 1.00 98.50 87 GLU A N 1
ATOM 662 C CA . GLU A 1 87 ? -18.290 -1.041 5.800 1.00 98.50 87 GLU A CA 1
ATOM 663 C C . GLU A 1 87 ? -17.108 -0.129 5.465 1.00 98.50 87 GLU A C 1
ATOM 665 O O . GLU A 1 87 ? -16.229 -0.524 4.704 1.00 98.50 87 GLU A O 1
ATOM 670 N N . THR A 1 88 ? -17.017 1.046 6.088 1.00 98.69 88 THR A N 1
ATOM 671 C CA . THR A 1 88 ? -15.883 1.950 5.872 1.00 98.69 88 THR A CA 1
ATOM 672 C C . THR A 1 88 ? -14.565 1.322 6.334 1.00 98.69 88 THR A C 1
ATOM 674 O O . THR A 1 88 ? -13.578 1.408 5.608 1.00 98.69 88 THR A O 1
ATOM 677 N N . VAL A 1 89 ? -14.543 0.621 7.478 1.00 98.69 89 VAL A N 1
ATOM 678 C CA . VAL A 1 89 ? -13.342 -0.120 7.913 1.00 98.69 89 VAL A CA 1
ATOM 679 C C . VAL A 1 89 ? -13.016 -1.264 6.954 1.00 98.69 89 VAL A C 1
ATOM 681 O O . VAL A 1 89 ? -11.850 -1.485 6.654 1.00 98.69 89 VAL A O 1
ATOM 684 N N . ARG A 1 90 ? -14.016 -1.969 6.411 1.00 98.69 90 ARG A N 1
ATOM 685 C CA . ARG A 1 90 ? -13.786 -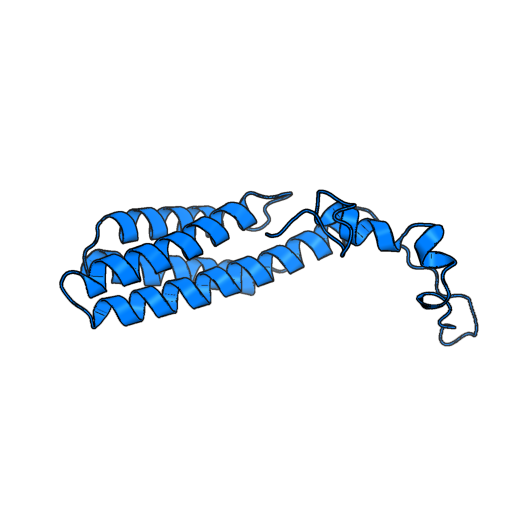3.021 5.408 1.00 98.69 90 ARG A CA 1
ATOM 686 C C . ARG A 1 90 ? -13.098 -2.470 4.155 1.00 98.69 90 ARG A C 1
ATOM 688 O O . ARG A 1 90 ? -12.225 -3.136 3.609 1.00 98.69 90 ARG A O 1
ATOM 695 N N . LEU A 1 91 ? -13.479 -1.272 3.708 1.00 98.69 91 LEU A N 1
ATOM 696 C CA . LEU A 1 91 ? -12.814 -0.592 2.593 1.00 98.69 91 LEU A CA 1
ATOM 697 C C . LEU A 1 91 ? -11.382 -0.172 2.962 1.00 98.69 91 LEU A C 1
ATOM 699 O O . LEU A 1 91 ? -10.472 -0.405 2.176 1.00 98.69 91 LEU A O 1
ATOM 703 N N . ALA A 1 92 ? -11.165 0.372 4.165 1.00 98.62 92 ALA A N 1
ATOM 704 C CA . ALA A 1 92 ? -9.825 0.732 4.643 1.00 98.62 92 ALA A CA 1
ATOM 705 C C . ALA A 1 92 ? -8.884 -0.483 4.717 1.00 98.62 92 ALA A C 1
ATOM 707 O O . ALA A 1 92 ? -7.717 -0.395 4.337 1.00 98.62 92 ALA A O 1
ATOM 708 N N . MET A 1 93 ? -9.414 -1.630 5.153 1.00 98.75 93 MET A N 1
ATOM 709 C CA . MET A 1 93 ? -8.686 -2.896 5.198 1.00 98.75 93 MET A CA 1
ATOM 710 C C . MET A 1 93 ? -8.267 -3.372 3.811 1.00 98.75 93 MET A C 1
ATOM 712 O O . MET A 1 93 ? -7.151 -3.859 3.675 1.00 98.75 93 MET A O 1
ATOM 716 N N . ALA A 1 94 ? -9.134 -3.236 2.801 1.00 98.44 94 ALA A N 1
ATOM 717 C CA . ALA A 1 94 ? -8.813 -3.634 1.432 1.00 98.44 94 ALA A CA 1
ATOM 718 C C . ALA A 1 94 ? -7.619 -2.828 0.896 1.00 98.44 94 ALA A C 1
ATOM 720 O O . ALA A 1 94 ? -6.625 -3.415 0.487 1.00 98.44 94 ALA A O 1
ATOM 721 N N . ASP A 1 95 ? -7.650 -1.502 1.039 1.00 98.19 95 ASP A N 1
ATOM 722 C CA . ASP A 1 95 ? -6.527 -0.645 0.640 1.00 98.19 95 ASP A CA 1
ATOM 723 C C . ASP A 1 95 ? -5.246 -0.944 1.448 1.00 98.19 95 ASP A C 1
ATOM 725 O O . ASP A 1 95 ? -4.132 -0.901 0.924 1.00 98.19 95 ASP A O 1
ATOM 729 N N . THR A 1 96 ? -5.374 -1.263 2.742 1.00 98.62 96 THR A N 1
ATOM 730 C CA . THR A 1 96 ? -4.225 -1.664 3.572 1.00 98.62 96 THR A CA 1
ATOM 731 C C . THR A 1 96 ? -3.636 -2.996 3.096 1.00 98.62 96 THR A C 1
ATOM 733 O O . THR A 1 96 ? -2.413 -3.140 3.037 1.00 98.62 96 THR A O 1
ATOM 736 N N . GLU A 1 97 ? -4.483 -3.963 2.735 1.00 98.31 97 GLU A N 1
ATOM 737 C CA . GLU A 1 97 ? -4.083 -5.251 2.157 1.00 98.31 97 GLU A CA 1
ATOM 738 C C . GLU A 1 97 ? -3.402 -5.066 0.795 1.00 98.31 97 GLU A C 1
ATOM 740 O O . GLU A 1 97 ? -2.357 -5.677 0.566 1.00 98.31 97 GLU A O 1
ATOM 745 N N . ASP A 1 98 ? -3.903 -4.171 -0.055 1.00 96.81 98 ASP A N 1
ATOM 746 C CA . ASP A 1 98 ? -3.288 -3.845 -1.345 1.00 96.81 98 ASP A CA 1
ATOM 747 C C . ASP A 1 98 ? -1.897 -3.219 -1.154 1.00 96.81 98 ASP A C 1
ATOM 749 O O . ASP A 1 98 ? -0.922 -3.635 -1.786 1.00 96.81 98 ASP A O 1
ATOM 753 N N . GLY A 1 99 ? -1.746 -2.297 -0.196 1.00 96.38 99 GLY A N 1
ATOM 754 C CA . GLY A 1 99 ? -0.441 -1.739 0.175 1.00 96.38 99 GLY A CA 1
ATOM 755 C C . GLY A 1 99 ? 0.557 -2.799 0.656 1.00 96.38 99 GLY A C 1
ATOM 756 O O . GLY A 1 99 ? 1.726 -2.776 0.265 1.00 96.38 99 GLY A O 1
ATOM 757 N N . ILE A 1 100 ? 0.099 -3.763 1.460 1.00 97.19 100 ILE A N 1
ATOM 758 C CA . ILE A 1 100 ? 0.911 -4.907 1.906 1.00 97.19 100 ILE A CA 1
ATOM 759 C C . ILE A 1 100 ? 1.340 -5.768 0.716 1.00 97.19 100 ILE A C 1
ATOM 761 O O . ILE A 1 100 ? 2.513 -6.128 0.622 1.00 97.19 100 ILE A O 1
ATOM 765 N N . GLN A 1 101 ? 0.417 -6.082 -0.197 1.00 95.44 101 GLN A N 1
ATOM 766 C CA . GLN A 1 101 ? 0.721 -6.883 -1.382 1.00 95.44 101 GLN A CA 1
ATOM 767 C C . GLN A 1 101 ? 1.768 -6.200 -2.264 1.00 95.44 101 GLN A C 1
ATOM 769 O O . GLN A 1 101 ? 2.694 -6.864 -2.724 1.00 95.44 101 GLN A O 1
ATOM 774 N N . VAL A 1 102 ? 1.682 -4.881 -2.457 1.00 93.25 102 VAL A N 1
ATOM 775 C CA . VAL A 1 102 ? 2.681 -4.129 -3.233 1.00 93.25 102 VAL A CA 1
ATOM 776 C C . VAL A 1 102 ? 4.063 -4.188 -2.581 1.00 93.25 102 VAL A C 1
ATOM 778 O O . VAL A 1 102 ? 5.046 -4.419 -3.282 1.00 93.25 102 VAL A O 1
ATOM 781 N N . LEU A 1 103 ? 4.155 -4.044 -1.254 1.00 92.94 103 LEU A N 1
ATOM 782 C CA . LEU A 1 103 ? 5.425 -4.165 -0.521 1.00 92.94 103 LEU A CA 1
ATOM 783 C C . LEU A 1 103 ? 6.022 -5.581 -0.566 1.00 92.94 103 LEU A C 1
ATOM 785 O O . LEU A 1 103 ? 7.221 -5.748 -0.371 1.00 92.94 103 LEU A O 1
ATOM 789 N N . GLN A 1 104 ? 5.210 -6.609 -0.810 1.00 92.94 104 GLN A N 1
ATOM 790 C CA . GLN A 1 104 ? 5.671 -7.994 -0.952 1.00 92.94 104 GLN A CA 1
ATOM 791 C C . GLN A 1 104 ? 6.151 -8.333 -2.371 1.00 92.94 104 GLN A C 1
ATOM 793 O O . GLN A 1 104 ? 6.728 -9.400 -2.581 1.00 92.94 104 GLN A O 1
ATOM 798 N N . GLN A 1 105 ? 5.910 -7.459 -3.350 1.00 88.44 105 GLN A N 1
ATOM 799 C CA . GLN A 1 105 ? 6.322 -7.675 -4.734 1.00 88.44 105 GLN A CA 1
ATOM 800 C C . GLN A 1 105 ? 7.769 -7.236 -4.965 1.00 88.44 105 GLN A C 1
ATOM 802 O O . GLN A 1 105 ? 8.173 -6.141 -4.579 1.00 88.44 105 GLN A O 1
ATOM 807 N N . GLY A 1 106 ? 8.520 -8.050 -5.709 1.00 82.19 106 GLY A N 1
ATOM 808 C CA . GLY A 1 106 ? 9.898 -7.735 -6.086 1.00 82.19 106 GLY A CA 1
ATOM 809 C C . GLY A 1 106 ? 10.832 -7.616 -4.878 1.00 82.19 106 GLY A C 1
ATOM 810 O O . GLY A 1 106 ? 10.649 -8.284 -3.861 1.00 82.19 106 GLY A O 1
ATOM 811 N N . PHE A 1 107 ? 11.868 -6.786 -5.005 1.00 82.31 107 PHE A N 1
ATOM 812 C CA . PHE A 1 107 ? 12.770 -6.483 -3.896 1.00 82.31 107 PHE A CA 1
ATOM 813 C C . PHE A 1 107 ? 12.125 -5.454 -2.962 1.00 82.31 107 PHE A C 1
ATOM 815 O O . PHE A 1 107 ? 11.868 -4.320 -3.367 1.00 82.31 107 PHE A O 1
ATOM 822 N N . ASN A 1 108 ? 11.857 -5.850 -1.717 1.00 80.88 108 ASN A N 1
ATOM 823 C CA . ASN A 1 108 ? 11.253 -4.963 -0.729 1.00 80.88 108 ASN A CA 1
ATOM 824 C C . ASN A 1 108 ? 12.322 -4.113 -0.030 1.00 80.88 108 ASN A C 1
ATOM 826 O O . ASN A 1 108 ? 13.057 -4.622 0.816 1.00 80.88 108 ASN A O 1
ATOM 830 N N . LEU A 1 109 ? 12.352 -2.818 -0.347 1.00 85.25 109 LEU A N 1
ATOM 831 C CA . LEU A 1 109 ? 13.203 -1.837 0.331 1.00 85.25 109 LEU A CA 1
ATOM 832 C C . LEU A 1 109 ? 12.703 -1.460 1.730 1.00 85.25 109 LEU A C 1
ATOM 834 O O . LEU A 1 109 ? 13.490 -0.985 2.534 1.00 85.25 109 LEU A O 1
ATOM 838 N N . TYR A 1 110 ? 11.430 -1.717 2.044 1.00 90.81 110 TYR A N 1
ATOM 839 C CA . TYR A 1 110 ? 10.769 -1.218 3.252 1.00 90.81 110 TYR A CA 1
ATOM 840 C C . TYR A 1 110 ? 10.173 -2.364 4.100 1.00 90.81 110 TYR A C 1
ATOM 842 O O . TYR A 1 110 ? 8.951 -2.438 4.304 1.00 90.81 110 TYR A O 1
ATOM 850 N N . PRO A 1 111 ? 10.993 -3.300 4.620 1.00 93.81 111 PRO A N 1
ATOM 851 C CA . PRO A 1 111 ? 10.507 -4.422 5.432 1.00 93.81 111 PRO A CA 1
ATOM 852 C C . PRO A 1 111 ? 9.821 -3.962 6.727 1.00 93.81 111 PRO A C 1
ATOM 854 O O . PRO A 1 111 ? 8.869 -4.587 7.198 1.00 93.81 111 PRO A O 1
ATOM 857 N N . GLU A 1 112 ? 10.263 -2.840 7.284 1.00 95.62 112 GLU A N 1
ATOM 858 C CA . GLU A 1 112 ? 9.704 -2.256 8.501 1.00 95.62 112 GLU A CA 1
ATOM 859 C C . GLU A 1 112 ? 8.346 -1.598 8.237 1.00 95.62 112 GLU A C 1
ATOM 861 O O . GLU A 1 112 ? 7.400 -1.806 9.002 1.00 95.62 112 GLU A O 1
ATOM 866 N N . ALA A 1 113 ? 8.196 -0.898 7.106 1.00 96.25 113 ALA A N 1
ATOM 867 C CA . ALA A 1 113 ? 6.900 -0.389 6.663 1.00 96.25 113 ALA A CA 1
ATOM 868 C C . ALA A 1 113 ? 5.906 -1.536 6.417 1.00 96.25 113 ALA A C 1
ATOM 870 O O . ALA A 1 113 ? 4.747 -1.443 6.823 1.00 96.25 113 ALA A O 1
ATOM 871 N N . LEU A 1 114 ? 6.365 -2.653 5.838 1.00 97.31 114 LEU A N 1
ATOM 872 C CA . LEU A 1 114 ? 5.552 -3.858 5.656 1.00 97.31 114 LEU A CA 1
ATOM 873 C C . LEU A 1 114 ? 5.066 -4.425 6.999 1.00 97.31 114 LEU A C 1
ATOM 875 O O . LEU A 1 114 ? 3.885 -4.754 7.138 1.00 97.31 114 LEU A O 1
ATOM 879 N N . ALA A 1 115 ? 5.941 -4.503 8.004 1.00 98.12 115 ALA A N 1
ATOM 880 C CA . ALA A 1 115 ? 5.561 -4.954 9.342 1.00 98.12 115 ALA A CA 1
ATOM 881 C C . ALA A 1 115 ? 4.512 -4.026 9.984 1.00 98.12 115 ALA A C 1
ATOM 883 O O . ALA A 1 115 ? 3.504 -4.500 10.514 1.00 98.12 115 ALA A O 1
ATOM 884 N N . LEU A 1 116 ? 4.705 -2.707 9.881 1.00 98.62 116 LEU A N 1
ATOM 885 C CA . LEU A 1 116 ? 3.773 -1.703 10.401 1.00 98.62 116 LEU A CA 1
ATOM 886 C C . LEU A 1 116 ? 2.404 -1.764 9.714 1.00 98.62 116 LEU A C 1
ATOM 888 O O . LEU A 1 116 ? 1.382 -1.710 10.398 1.00 98.62 116 LEU A O 1
ATOM 892 N N . MET A 1 117 ? 2.371 -1.928 8.391 1.00 98.50 117 MET A N 1
ATOM 893 C CA . MET A 1 117 ? 1.133 -2.117 7.629 1.00 98.50 117 MET A CA 1
ATOM 894 C C . MET A 1 117 ? 0.414 -3.407 8.040 1.00 98.50 117 MET A C 1
ATOM 896 O O . MET A 1 117 ? -0.796 -3.400 8.267 1.00 98.50 117 MET A O 1
ATOM 900 N N . GLY A 1 118 ? 1.156 -4.501 8.236 1.00 98.69 118 GLY A N 1
ATOM 901 C CA . GLY A 1 118 ? 0.607 -5.753 8.759 1.00 98.69 118 GLY A CA 1
ATOM 902 C C . GLY A 1 118 ? -0.004 -5.603 10.157 1.00 98.69 118 GLY A C 1
ATOM 903 O O . GLY A 1 118 ? -1.050 -6.187 10.450 1.00 98.69 118 GLY A O 1
ATOM 904 N N . ASP A 1 119 ? 0.606 -4.797 11.023 1.00 98.81 119 ASP A N 1
ATOM 905 C CA . ASP A 1 119 ? 0.059 -4.490 12.344 1.00 98.81 119 ASP A CA 1
ATOM 906 C C . ASP A 1 119 ? -1.157 -3.558 12.282 1.00 98.81 119 ASP A C 1
ATOM 908 O O . ASP A 1 119 ? -2.117 -3.772 13.028 1.00 98.81 119 ASP A O 1
ATOM 912 N N . ALA A 1 120 ? -1.164 -2.576 11.374 1.00 98.81 120 ALA A N 1
ATOM 913 C CA . ALA A 1 120 ? -2.328 -1.732 11.112 1.00 98.81 120 ALA A CA 1
ATOM 914 C C . ALA A 1 120 ? -3.540 -2.582 10.703 1.00 98.81 120 ALA A C 1
ATOM 916 O O . ALA A 1 120 ? -4.599 -2.476 11.321 1.00 98.81 120 ALA A O 1
ATOM 917 N N . LEU A 1 121 ? -3.351 -3.520 9.772 1.00 98.81 121 LEU A N 1
ATOM 918 C CA . LEU A 1 121 ? -4.406 -4.424 9.318 1.00 98.81 121 LEU A CA 1
ATOM 919 C C . LEU A 1 121 ? -4.969 -5.298 10.450 1.00 98.81 121 LEU A C 1
ATOM 921 O O . LEU A 1 121 ? -6.182 -5.489 10.575 1.00 98.81 121 LEU A O 1
ATOM 925 N N . LYS A 1 122 ? -4.103 -5.831 11.324 1.00 98.81 122 LYS A N 1
ATOM 926 C CA . LYS A 1 122 ? -4.546 -6.587 12.513 1.00 98.81 122 LYS A CA 1
ATOM 927 C C . LYS A 1 122 ? -5.384 -5.721 13.456 1.00 98.81 122 LYS A C 1
ATOM 929 O O . LYS A 1 122 ? -6.273 -6.245 14.128 1.00 98.81 122 LYS A O 1
ATOM 934 N N . LEU A 1 123 ? -5.086 -4.425 13.556 1.00 98.88 123 LEU A N 1
ATOM 935 C CA . LEU A 1 123 ? -5.826 -3.479 14.390 1.00 98.88 123 LEU A CA 1
ATOM 936 C C . LEU A 1 123 ? -7.185 -3.122 13.774 1.00 98.88 123 LEU A C 1
ATOM 938 O O . LEU A 1 123 ? -8.183 -3.157 14.494 1.00 98.88 123 LEU A O 1
ATOM 942 N N . GLU A 1 124 ? -7.258 -2.872 12.466 1.00 98.62 124 GLU A N 1
ATOM 943 C CA . GLU A 1 124 ? -8.523 -2.650 11.746 1.00 98.62 124 GLU A CA 1
ATOM 944 C C . GLU A 1 124 ? -9.483 -3.838 11.907 1.00 98.62 124 GLU A C 1
ATOM 946 O O . GLU A 1 124 ? -10.656 -3.654 12.241 1.00 98.62 124 GLU A O 1
ATOM 951 N N . LYS A 1 125 ? -8.959 -5.070 11.810 1.00 98.62 125 LYS A N 1
ATOM 952 C CA . LYS A 1 125 ? -9.716 -6.324 12.002 1.00 98.62 125 LYS A CA 1
ATOM 953 C C . LYS A 1 125 ? -10.391 -6.440 13.374 1.00 98.62 125 LYS A C 1
ATOM 955 O O . LYS A 1 125 ? -11.341 -7.207 13.519 1.00 98.62 125 LYS A O 1
ATOM 960 N N . LYS A 1 126 ? -9.961 -5.668 14.381 1.00 98.25 126 LYS A N 1
ATOM 961 C CA . LYS A 1 126 ? -10.629 -5.620 15.696 1.00 98.25 126 LYS A CA 1
ATOM 962 C C . LYS A 1 126 ? -11.954 -4.856 15.663 1.00 98.25 126 LYS A C 1
ATOM 964 O O . LYS A 1 126 ? -12.723 -4.987 16.609 1.00 98.25 126 LYS A O 1
ATOM 969 N N . LEU A 1 127 ? -12.215 -4.051 14.627 1.00 97.31 127 LEU A N 1
ATOM 970 C CA . LEU A 1 127 ? -13.456 -3.287 14.443 1.00 97.31 127 LEU A CA 1
ATOM 971 C C . LEU A 1 127 ? -13.829 -2.431 15.669 1.00 97.31 127 LEU A C 1
ATOM 973 O O . LEU A 1 127 ? -14.989 -2.352 16.072 1.00 97.31 127 LEU A O 1
ATOM 977 N N . THR A 1 128 ? -12.839 -1.762 16.269 1.00 98.00 128 THR A N 1
ATOM 978 C CA . THR A 1 128 ? -13.064 -0.808 17.368 1.00 98.00 128 THR A CA 1
ATOM 979 C C . THR A 1 128 ? -12.407 0.534 17.073 1.00 98.00 128 THR A C 1
ATOM 981 O O . THR A 1 128 ? -11.313 0.590 16.515 1.00 98.00 128 THR A O 1
ATOM 984 N N . LYS A 1 129 ? -13.026 1.634 17.522 1.00 97.94 129 LYS A N 1
ATOM 985 C CA . LYS A 1 129 ? -12.464 2.987 17.345 1.00 97.94 129 LYS A CA 1
ATOM 986 C C . LYS A 1 129 ? -11.097 3.154 18.017 1.00 97.94 129 LYS A C 1
ATOM 988 O O . LYS A 1 129 ? -10.249 3.876 17.508 1.00 97.94 129 LYS A O 1
ATOM 993 N N . ALA A 1 130 ? -10.867 2.485 19.149 1.00 98.25 130 ALA A N 1
ATOM 994 C CA . ALA A 1 130 ? -9.571 2.510 19.824 1.00 98.25 130 ALA A CA 1
ATOM 995 C C . ALA A 1 130 ? -8.476 1.834 18.984 1.00 98.25 130 ALA A C 1
ATOM 997 O O . ALA A 1 130 ? -7.380 2.377 18.868 1.00 98.25 130 ALA A O 1
ATOM 998 N N . ALA A 1 131 ? -8.782 0.691 18.360 1.00 98.38 131 ALA A N 1
ATOM 999 C CA . ALA A 1 131 ? -7.840 0.010 17.481 1.00 98.38 131 ALA A CA 1
ATOM 1000 C C . ALA A 1 131 ? -7.581 0.797 16.187 1.00 98.38 131 ALA A C 1
ATOM 1002 O O . ALA A 1 131 ? -6.426 0.901 15.794 1.00 98.38 131 ALA A O 1
ATOM 1003 N N . LEU A 1 132 ? -8.597 1.432 15.587 1.00 98.00 132 LEU A N 1
ATOM 1004 C CA . LEU A 1 132 ? -8.409 2.284 14.400 1.00 98.00 132 LEU A CA 1
ATOM 1005 C C . LEU A 1 132 ? -7.463 3.458 14.654 1.00 98.00 132 LEU A C 1
ATOM 1007 O O . LEU A 1 132 ? -6.593 3.739 13.840 1.00 98.00 132 LEU A O 1
ATOM 1011 N N . LYS A 1 133 ? -7.561 4.109 15.820 1.00 98.69 133 LYS A N 1
ATOM 1012 C CA . LYS A 1 133 ? -6.600 5.160 16.197 1.00 98.69 133 LYS A CA 1
ATOM 1013 C C . LYS A 1 133 ? -5.165 4.633 16.243 1.00 98.69 133 LYS A C 1
ATOM 1015 O O . LYS A 1 133 ? -4.245 5.342 15.860 1.00 98.69 133 LYS A O 1
ATOM 1020 N N . GLN A 1 134 ? -4.968 3.398 16.702 1.00 98.69 134 GLN A N 1
ATOM 1021 C CA . GLN A 1 134 ? -3.647 2.767 16.690 1.00 98.69 134 GLN A CA 1
ATOM 1022 C C . GLN A 1 134 ? -3.222 2.376 15.268 1.00 98.69 134 GLN A C 1
ATOM 1024 O O . GLN A 1 134 ? -2.054 2.548 14.934 1.00 98.69 134 GLN A O 1
ATOM 1029 N N . ALA A 1 135 ? -4.148 1.900 14.427 1.00 98.69 135 ALA A N 1
ATOM 1030 C CA . ALA A 1 135 ? -3.881 1.579 13.026 1.00 98.69 135 ALA A CA 1
ATOM 1031 C C . ALA A 1 135 ? -3.392 2.816 12.257 1.00 98.69 135 ALA A C 1
ATOM 1033 O O . ALA A 1 135 ? -2.368 2.743 11.585 1.00 98.69 135 ALA A O 1
ATOM 1034 N N . LEU A 1 136 ? -4.035 3.971 12.459 1.00 98.75 136 LEU A N 1
ATOM 1035 C CA . LEU A 1 136 ? -3.609 5.258 11.900 1.00 98.75 136 LEU A CA 1
ATOM 1036 C C . LEU A 1 136 ? -2.171 5.623 12.289 1.00 98.75 136 LEU A C 1
ATOM 1038 O O . LEU A 1 136 ? -1.384 6.017 11.434 1.00 98.75 136 LEU A O 1
ATOM 1042 N N . VAL A 1 137 ? -1.789 5.426 13.556 1.00 98.69 137 VAL A N 1
ATOM 1043 C CA . VAL A 1 137 ? -0.403 5.659 13.999 1.00 98.69 137 VAL A CA 1
ATOM 1044 C C . VAL A 1 137 ? 0.571 4.732 13.266 1.00 98.69 137 VAL A C 1
ATOM 1046 O O . VAL A 1 137 ? 1.624 5.183 12.823 1.00 98.69 137 VAL A O 1
ATOM 1049 N N . LYS A 1 138 ? 0.227 3.450 13.095 1.00 98.75 138 LYS A N 1
ATOM 1050 C CA . LYS A 1 138 ? 1.064 2.491 12.355 1.00 98.75 138 LYS A CA 1
ATOM 1051 C C . LYS A 1 138 ? 1.215 2.868 10.882 1.00 98.75 138 LYS A C 1
ATOM 1053 O O . LYS A 1 138 ? 2.331 2.849 10.370 1.00 98.75 138 LYS A O 1
ATOM 1058 N N . LYS A 1 139 ? 0.128 3.283 10.234 1.00 98.56 139 LYS A N 1
ATOM 1059 C CA . LYS A 1 139 ? 0.131 3.775 8.849 1.00 98.56 139 LYS A CA 1
ATOM 1060 C C . LYS A 1 139 ? 0.974 5.040 8.691 1.00 98.56 139 LYS A C 1
ATOM 1062 O O . LYS A 1 139 ? 1.760 5.134 7.755 1.00 98.56 139 LYS A O 1
ATOM 1067 N N . GLN A 1 140 ? 0.893 5.972 9.640 1.00 98.12 140 GLN A N 1
ATOM 1068 C CA . GLN A 1 140 ? 1.721 7.179 9.638 1.00 98.12 140 GLN A CA 1
ATOM 1069 C C . GLN A 1 140 ? 3.214 6.864 9.818 1.00 98.12 140 GLN A C 1
ATOM 1071 O O . GLN A 1 140 ? 4.053 7.479 9.164 1.00 98.12 140 GLN A O 1
ATOM 1076 N N . GLN A 1 141 ? 3.553 5.889 10.665 1.00 98.06 141 GLN A N 1
ATOM 1077 C CA . GLN A 1 141 ? 4.929 5.405 10.815 1.00 98.06 141 GLN A CA 1
ATOM 1078 C C . GLN A 1 141 ? 5.437 4.747 9.524 1.00 98.06 141 GLN A C 1
ATOM 1080 O O . GLN A 1 141 ? 6.539 5.059 9.084 1.00 98.06 141 GLN A O 1
ATOM 1085 N N . ALA A 1 142 ? 4.624 3.898 8.884 1.00 97.62 142 ALA A N 1
ATOM 1086 C CA . ALA A 1 142 ? 4.974 3.267 7.610 1.00 97.62 142 ALA A CA 1
ATOM 1087 C C . ALA A 1 142 ? 5.196 4.311 6.504 1.00 97.62 142 ALA A C 1
ATOM 1089 O O . ALA A 1 142 ? 6.190 4.249 5.787 1.00 97.62 142 ALA A O 1
ATOM 1090 N N . HIS A 1 143 ? 4.313 5.310 6.414 1.00 97.00 143 HIS A N 1
ATOM 1091 C CA . HIS A 1 143 ? 4.466 6.435 5.494 1.00 97.00 143 HIS A CA 1
ATOM 1092 C C . HIS A 1 143 ? 5.777 7.189 5.731 1.00 97.00 143 HIS A C 1
ATOM 1094 O O . HIS A 1 143 ? 6.477 7.513 4.778 1.00 97.00 143 HIS A O 1
ATOM 1100 N N . ALA A 1 144 ? 6.105 7.497 6.991 1.00 95.94 144 ALA A N 1
ATOM 1101 C CA . ALA A 1 144 ? 7.33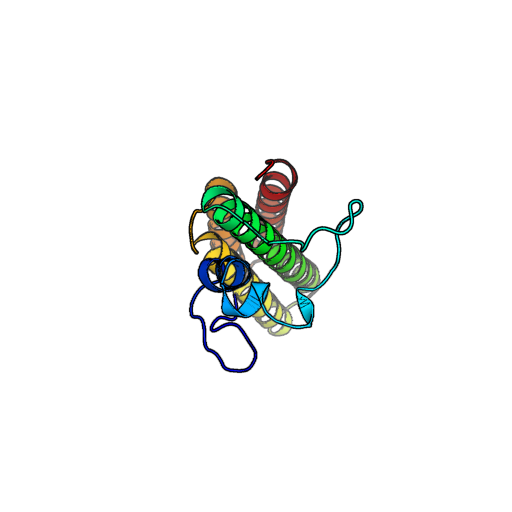0 8.218 7.320 1.00 95.94 144 ALA A CA 1
ATOM 1102 C C . ALA A 1 144 ? 8.572 7.463 6.830 1.00 95.94 144 ALA A C 1
ATOM 1104 O O . ALA A 1 144 ? 9.385 8.075 6.150 1.00 95.94 144 ALA A O 1
ATOM 1105 N N . LEU A 1 145 ? 8.660 6.151 7.085 1.00 94.25 145 LEU A N 1
ATOM 1106 C CA . LEU A 1 145 ? 9.779 5.320 6.626 1.00 94.25 145 LEU A CA 1
ATOM 1107 C C . LEU A 1 145 ? 9.953 5.380 5.105 1.00 94.25 145 LEU A C 1
ATOM 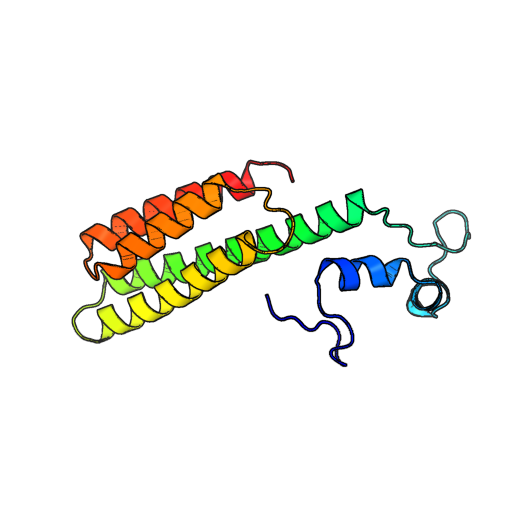1109 O O . LEU A 1 145 ? 11.042 5.681 4.631 1.00 94.25 145 LEU A O 1
ATOM 1113 N N . ILE A 1 146 ? 8.866 5.194 4.349 1.00 92.88 146 ILE A N 1
ATOM 1114 C CA . ILE A 1 146 ? 8.913 5.179 2.878 1.00 92.88 146 ILE A CA 1
ATOM 1115 C C . ILE A 1 146 ? 9.344 6.538 2.300 1.00 92.88 146 ILE A C 1
ATOM 1117 O O . ILE A 1 146 ? 9.970 6.586 1.248 1.00 92.88 146 ILE A O 1
ATOM 1121 N N . VAL A 1 147 ? 9.010 7.650 2.963 1.00 90.56 147 VAL A N 1
ATOM 1122 C CA . VAL A 1 147 ? 9.377 9.000 2.495 1.00 90.56 147 VAL A CA 1
ATOM 1123 C C . VAL A 1 147 ? 10.797 9.398 2.905 1.00 90.56 147 VAL A C 1
ATOM 1125 O O . VAL A 1 147 ? 11.415 10.209 2.219 1.00 90.56 147 VAL A O 1
ATOM 1128 N N . THR A 1 148 ? 11.310 8.889 4.028 1.00 82.12 148 THR A N 1
ATOM 1129 C CA . THR A 1 148 ? 12.635 9.273 4.543 1.00 82.12 148 THR A CA 1
ATOM 1130 C C . THR A 1 148 ? 13.769 8.374 4.078 1.00 82.12 148 THR A C 1
ATOM 1132 O O . THR A 1 148 ? 14.918 8.812 4.093 1.00 82.12 148 THR A O 1
ATOM 1135 N N . GLU A 1 149 ? 13.477 7.129 3.712 1.00 65.25 149 GLU A N 1
ATOM 1136 C CA . GLU A 1 149 ? 14.476 6.209 3.179 1.00 65.25 149 GLU A CA 1
ATOM 1137 C C . GLU A 1 149 ? 14.641 6.446 1.676 1.00 65.25 149 GLU A C 1
ATOM 1139 O O . GLU A 1 149 ? 13.706 6.256 0.897 1.00 65.25 149 GLU A O 1
ATOM 1144 N N . ASP A 1 150 ? 15.832 6.907 1.285 1.00 52.31 150 ASP A N 1
ATOM 1145 C CA . ASP A 1 150 ? 16.207 7.088 -0.119 1.00 52.31 150 ASP A CA 1
ATOM 1146 C C . ASP A 1 150 ? 16.281 5.691 -0.783 1.00 52.31 150 ASP A C 1
ATOM 1148 O O . ASP A 1 150 ? 17.000 4.832 -0.257 1.00 52.31 150 ASP A O 1
ATOM 1152 N N . PRO A 1 151 ? 15.502 5.416 -1.850 1.00 51.59 151 PRO A N 1
ATOM 1153 C CA . PRO A 1 151 ? 15.443 4.099 -2.489 1.00 51.59 151 PRO A CA 1
ATOM 1154 C C . PRO A 1 151 ? 16.715 3.684 -3.243 1.00 51.59 151 PRO A C 1
ATOM 1156 O O . PRO A 1 151 ? 17.434 4.561 -3.774 1.00 51.59 151 PRO A O 1
#

Secondary structure (DSSP, 8-state):
--PSBTTTT-BSSHHHHHHGGGSHHHHTSGGG--B-TTS-B------HHHHHHHHHHHHHHHHHHHHHHHHHHHHHHHH--HHHHHHHHHHHHHHHHHHHHHHHSSS-S-HHHHHHHHHHHHHHTT--HHHHHHHHHHHHHHHHHHHHS--

Sequence (151 aa):
DTAPYFHNNSVATLEEAIAFYNSVAFNTSPGAKAEDQNNQARLINIDSSKVTAIASFLRAINVLENIRNSSRLDERALTESGAAFKETVRLAMADTEDGIQVLQQGFNLYPEALALMGDALKLEKKLTKAALKQALVKKQQAHALIVTEDP

Radius of gyration: 19.74 Å; chains: 1; bounding box: 48×28×54 Å